Protein AF-A0A7C4D2Y9-F1 (afdb_monomer_lite)

Foldseek 3Di:
DDDDDDPVVVVVLVVVLCVPPNPDPCSSVVVVVVVVCVVVVD

pLDDT: mean 88.55, std 7.37, range [56.47, 95.44]

Sequence (42 aa):
MIITLTDDLEKKLREYVKEKYGNKKGALSIVVEEAIKKYLSY

Structure (mmCIF, N/CA/C/O backbone):
data_AF-A0A7C4D2Y9-F1
#
_entry.id   AF-A0A7C4D2Y9-F1
#
loop_
_atom_site.group_PDB
_atom_site.id
_atom_site.type_symbol
_atom_site.label_atom_id
_atom_site.label_alt_id
_atom_site.label_comp_id
_atom_site.label_asym_id
_atom_site.label_entity_id
_atom_site.label_seq_id
_atom_site.pdbx_PDB_ins_code
_atom_site.Cartn_x
_atom_site.Cartn_y
_atom_site.Cartn_z
_atom_site.occupancy
_atom_site.B_iso_or_equiv
_atom_site.auth_seq_id
_atom_site.auth_comp_id
_atom_site.auth_asym_id
_atom_site.auth_atom_id
_atom_site.pdbx_PDB_model_num
ATOM 1 N N . MET A 1 1 ? -1.289 -15.453 -5.768 1.00 64.50 1 MET A N 1
ATOM 2 C CA . MET A 1 1 ? -0.087 -14.913 -6.437 1.00 64.50 1 MET A CA 1
ATOM 3 C C . MET A 1 1 ? 0.759 -14.242 -5.374 1.00 64.50 1 MET A C 1
ATOM 5 O O . MET A 1 1 ? 0.191 -13.540 -4.550 1.00 64.50 1 MET A O 1
ATOM 9 N N . ILE A 1 2 ? 2.059 -14.518 -5.333 1.00 80.81 2 ILE A N 1
ATOM 10 C CA . ILE A 1 2 ? 2.976 -13.940 -4.345 1.00 80.81 2 ILE A CA 1
ATOM 11 C C . ILE A 1 2 ? 3.934 -13.045 -5.124 1.00 80.81 2 ILE A C 1
ATOM 13 O O . ILE A 1 2 ? 4.493 -13.487 -6.124 1.00 80.81 2 ILE A O 1
ATOM 17 N N . ILE A 1 3 ? 4.064 -11.791 -4.699 1.00 82.56 3 ILE A N 1
ATOM 18 C CA . ILE A 1 3 ? 4.969 -10.811 -5.300 1.00 82.56 3 ILE A CA 1
ATOM 19 C C . ILE A 1 3 ? 5.939 -10.407 -4.203 1.00 82.56 3 ILE A C 1
ATOM 21 O O . ILE A 1 3 ? 5.514 -9.985 -3.128 1.00 82.56 3 ILE A O 1
ATOM 25 N N . THR A 1 4 ? 7.227 -10.566 -4.470 1.00 89.12 4 THR A N 1
ATOM 26 C CA . THR A 1 4 ? 8.272 -10.215 -3.514 1.00 89.12 4 THR A CA 1
ATOM 27 C C . THR A 1 4 ? 8.692 -8.775 -3.753 1.00 89.12 4 THR A C 1
ATOM 29 O O . THR A 1 4 ? 9.045 -8.404 -4.873 1.00 89.12 4 THR A O 1
ATOM 32 N N . LEU A 1 5 ? 8.653 -7.967 -2.700 1.00 89.50 5 LEU A N 1
ATOM 33 C CA . LEU A 1 5 ? 9.154 -6.598 -2.702 1.00 89.50 5 LEU A CA 1
ATOM 34 C C . LEU A 1 5 ? 10.445 -6.544 -1.885 1.00 89.50 5 LEU A C 1
ATOM 36 O O . LEU A 1 5 ? 10.692 -7.395 -1.030 1.00 89.50 5 LEU A O 1
ATOM 40 N N . THR A 1 6 ? 11.273 -5.539 -2.143 1.00 95.44 6 THR A N 1
ATOM 41 C CA . THR A 1 6 ? 12.386 -5.229 -1.244 1.00 95.44 6 THR A CA 1
ATOM 42 C C . THR A 1 6 ? 11.843 -4.687 0.083 1.00 95.44 6 THR A C 1
ATOM 44 O O . THR A 1 6 ? 10.782 -4.062 0.113 1.00 95.44 6 THR A O 1
ATOM 47 N N . ASP A 1 7 ? 12.578 -4.898 1.179 1.00 93.44 7 ASP A N 1
ATOM 48 C CA . ASP A 1 7 ? 12.151 -4.501 2.534 1.00 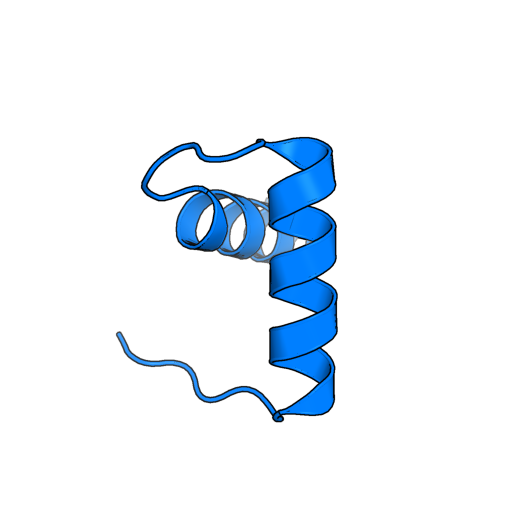93.44 7 ASP A CA 1
ATOM 49 C C . ASP A 1 7 ? 11.830 -2.996 2.642 1.00 93.44 7 ASP A C 1
ATOM 51 O O . ASP A 1 7 ? 10.815 -2.607 3.219 1.00 93.44 7 ASP A O 1
ATOM 55 N N . ASP A 1 8 ? 12.648 -2.146 2.007 1.00 94.94 8 ASP A N 1
ATOM 56 C CA . ASP A 1 8 ? 12.426 -0.692 1.942 1.00 94.94 8 ASP A CA 1
ATOM 57 C C . ASP A 1 8 ? 11.102 -0.341 1.247 1.00 94.94 8 ASP A C 1
ATOM 59 O O . ASP A 1 8 ? 10.330 0.490 1.733 1.00 94.94 8 ASP A O 1
ATOM 63 N N . LEU A 1 9 ? 10.813 -1.005 0.126 1.00 92.44 9 LEU A N 1
ATOM 64 C CA . LEU A 1 9 ? 9.608 -0.746 -0.649 1.00 92.44 9 LEU A CA 1
ATOM 65 C C . LEU A 1 9 ? 8.360 -1.242 0.091 1.00 92.44 9 LEU A C 1
ATOM 67 O O . LEU A 1 9 ? 7.344 -0.548 0.100 1.00 92.44 9 LEU A O 1
ATOM 71 N N . GLU A 1 10 ? 8.433 -2.406 0.744 1.00 91.44 10 GLU A N 1
ATOM 72 C CA . GLU A 1 10 ? 7.326 -2.918 1.555 1.00 91.44 10 GLU A CA 1
ATOM 73 C C . GLU A 1 10 ? 7.005 -1.969 2.716 1.00 91.44 10 GLU A C 1
ATOM 75 O O . GLU A 1 10 ? 5.832 -1.664 2.949 1.00 91.44 10 GLU A O 1
ATOM 80 N N . LYS A 1 11 ? 8.028 -1.459 3.416 1.00 93.19 11 LYS A N 1
ATOM 81 C CA . LYS A 1 11 ? 7.848 -0.486 4.504 1.00 93.19 11 LYS A CA 1
ATOM 82 C C . LYS A 1 11 ? 7.128 0.765 4.020 1.00 93.19 11 LYS A C 1
ATOM 84 O O . LYS A 1 11 ? 6.070 1.095 4.554 1.00 93.19 11 LYS A O 1
ATOM 89 N N . LYS A 1 12 ? 7.632 1.387 2.952 1.00 93.06 12 LYS A N 1
ATOM 90 C CA . LYS A 1 12 ? 7.019 2.586 2.359 1.00 93.06 12 LYS A CA 1
ATOM 91 C C . LYS A 1 12 ? 5.584 2.334 1.907 1.00 93.06 12 LYS A C 1
ATOM 93 O O . LYS A 1 12 ? 4.705 3.159 2.145 1.00 93.06 12 LYS A O 1
ATOM 98 N N . LEU A 1 13 ? 5.321 1.179 1.292 1.00 91.56 13 LEU A N 1
ATOM 99 C CA . LEU A 1 13 ? 3.979 0.806 0.853 1.00 91.56 13 LEU A CA 1
ATOM 100 C C . LEU A 1 13 ? 3.027 0.628 2.042 1.00 91.56 13 LEU A C 1
ATOM 102 O O . LEU A 1 13 ? 1.899 1.116 2.003 1.00 91.56 13 LEU A O 1
ATOM 106 N N . ARG A 1 14 ? 3.466 -0.050 3.107 1.00 89.75 14 ARG A N 1
ATOM 107 C CA . ARG A 1 14 ? 2.673 -0.242 4.329 1.00 89.75 14 ARG A CA 1
ATOM 108 C C . ARG A 1 14 ? 2.350 1.082 5.013 1.00 89.75 14 ARG A C 1
ATOM 110 O O . ARG A 1 14 ? 1.209 1.257 5.436 1.00 89.75 14 ARG A O 1
ATOM 117 N N . GLU A 1 15 ? 3.315 1.993 5.113 1.00 93.25 15 GLU A N 1
ATOM 118 C CA . GLU A 1 15 ? 3.095 3.329 5.677 1.00 93.25 15 GLU A CA 1
ATOM 119 C C . GLU A 1 15 ? 2.070 4.108 4.852 1.00 93.25 15 GLU A C 1
ATOM 121 O O . GLU A 1 15 ? 1.037 4.504 5.390 1.00 93.25 15 GLU A O 1
ATOM 126 N N . TYR A 1 16 ? 2.261 4.176 3.532 1.00 91.88 16 TYR A N 1
ATOM 127 C CA . TYR A 1 16 ? 1.316 4.829 2.625 1.00 91.88 16 TYR A CA 1
ATOM 128 C C . TYR A 1 16 ? -0.104 4.254 2.735 1.00 91.88 16 TYR A C 1
ATOM 130 O O . TYR A 1 16 ? -1.098 4.983 2.779 1.00 91.88 16 TYR A O 1
ATOM 138 N N . VAL A 1 17 ? -0.224 2.925 2.793 1.00 92.69 17 VAL A N 1
ATOM 139 C CA . VAL A 1 17 ? -1.518 2.246 2.934 1.00 92.69 17 VAL A CA 1
ATOM 140 C C . VAL A 1 17 ? -2.177 2.582 4.263 1.00 92.69 17 VAL A C 1
ATOM 142 O O . VAL A 1 17 ? -3.386 2.816 4.295 1.00 92.69 17 VAL A O 1
ATOM 145 N N . LYS A 1 18 ? -1.398 2.627 5.345 1.00 90.38 18 LYS A N 1
ATOM 146 C CA . LYS A 1 18 ? -1.891 2.969 6.677 1.00 90.38 18 LYS A CA 1
ATOM 147 C C . LYS A 1 18 ? -2.380 4.415 6.735 1.00 90.38 18 LYS A C 1
ATOM 149 O O . LYS A 1 18 ? -3.428 4.662 7.323 1.00 90.38 18 LYS A O 1
ATOM 154 N N . GLU A 1 19 ? -1.679 5.346 6.097 1.00 91.75 19 GLU A N 1
ATOM 155 C CA . GLU A 1 19 ? -2.100 6.750 6.015 1.00 91.75 19 GLU A CA 1
ATOM 156 C C . GLU A 1 19 ? -3.376 6.920 5.183 1.00 91.75 19 GLU A C 1
ATOM 158 O O . GLU A 1 19 ? -4.298 7.623 5.588 1.00 91.75 19 GLU A O 1
ATOM 163 N N . LYS A 1 20 ? -3.467 6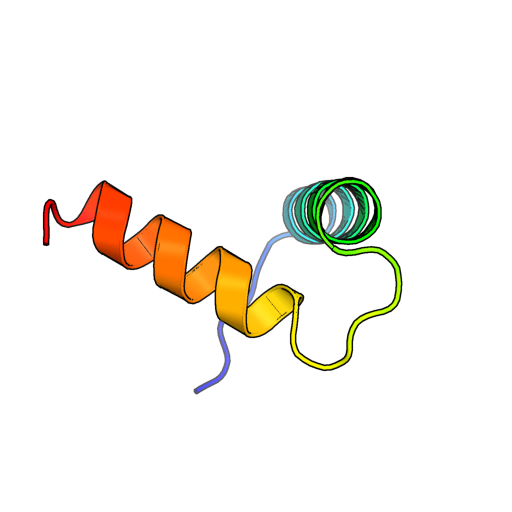.239 4.035 1.00 90.06 20 LYS A N 1
ATOM 164 C CA . LYS A 1 20 ? -4.580 6.412 3.091 1.00 90.06 20 LYS A CA 1
ATOM 165 C C . LYS A 1 20 ? -5.850 5.651 3.471 1.00 90.06 20 LYS A C 1
ATOM 167 O O . LYS A 1 20 ? -6.953 6.130 3.225 1.00 90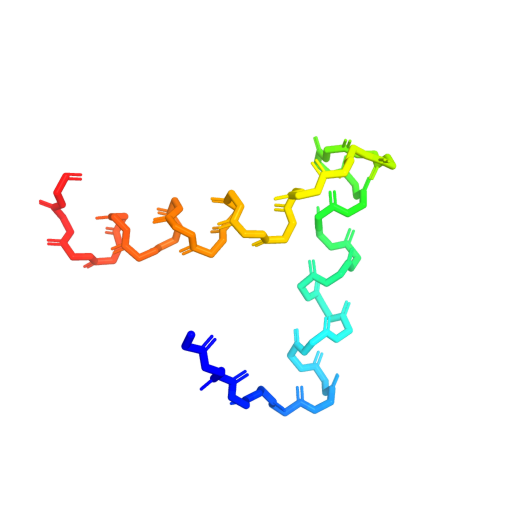.06 20 LYS A O 1
ATOM 172 N N . TYR A 1 21 ? -5.708 4.446 4.020 1.00 88.31 21 TYR A N 1
ATOM 173 C CA . TYR A 1 21 ? -6.821 3.522 4.266 1.00 88.31 21 TYR A CA 1
ATOM 174 C C . TYR A 1 21 ? -6.987 3.147 5.746 1.00 88.31 21 TYR A C 1
ATOM 176 O O . TYR A 1 21 ? -7.903 2.390 6.085 1.00 88.31 21 TYR A O 1
ATOM 184 N N . GLY A 1 22 ? -6.123 3.645 6.635 1.00 85.94 22 GLY A N 1
ATOM 185 C CA . GLY A 1 22 ? -6.133 3.288 8.050 1.00 85.94 22 GLY A CA 1
ATOM 186 C C . GLY A 1 22 ? -5.830 1.804 8.265 1.00 85.94 22 GLY A C 1
ATOM 187 O O . GLY A 1 22 ? -4.934 1.229 7.653 1.00 85.94 22 GLY A O 1
ATOM 188 N N . ASN A 1 23 ? -6.617 1.162 9.131 1.00 81.12 23 ASN A N 1
ATOM 189 C CA . ASN A 1 23 ? -6.464 -0.254 9.486 1.00 81.12 23 ASN A CA 1
ATOM 190 C C . ASN A 1 23 ? -7.398 -1.187 8.684 1.00 81.12 23 ASN A C 1
ATOM 192 O O . ASN A 1 23 ? -7.780 -2.263 9.151 1.00 81.12 23 ASN A O 1
ATOM 196 N N . LYS A 1 24 ? -7.827 -0.763 7.487 1.00 85.25 24 LYS A N 1
ATOM 197 C CA . LYS A 1 24 ? -8.775 -1.514 6.656 1.00 85.25 24 LYS A CA 1
ATOM 198 C C . LYS A 1 24 ? -8.150 -2.823 6.161 1.00 85.25 24 LYS A C 1
ATOM 200 O O . LYS A 1 24 ? -7.130 -2.827 5.469 1.00 85.25 24 LYS A O 1
ATOM 205 N N . LYS A 1 25 ? -8.791 -3.956 6.475 1.00 82.88 25 LYS A N 1
ATOM 206 C CA . LYS A 1 25 ? -8.386 -5.274 5.957 1.00 82.88 25 LYS A CA 1
ATOM 207 C C . LYS A 1 25 ? -8.387 -5.260 4.423 1.00 82.88 25 LYS A C 1
ATOM 209 O O . LYS A 1 25 ? -9.350 -4.810 3.811 1.00 82.88 25 LYS A O 1
ATOM 214 N N . GLY A 1 26 ? -7.303 -5.750 3.821 1.00 86.19 26 GLY A N 1
ATOM 215 C CA . GLY A 1 26 ? -7.143 -5.826 2.363 1.00 86.19 26 GLY A CA 1
ATOM 216 C C . GLY A 1 26 ? -6.660 -4.540 1.681 1.00 86.19 26 GLY A C 1
ATOM 217 O O . GLY A 1 26 ? -6.523 -4.528 0.462 1.00 86.19 26 GLY A O 1
ATOM 218 N N . ALA A 1 27 ? -6.352 -3.473 2.426 1.00 90.12 27 ALA A N 1
ATOM 219 C CA . ALA A 1 27 ? -5.917 -2.204 1.836 1.00 90.12 27 ALA A CA 1
ATOM 220 C C . ALA A 1 27 ? -4.618 -2.306 1.008 1.00 90.12 27 ALA A C 1
ATOM 222 O O . ALA A 1 27 ? -4.472 -1.602 0.011 1.00 90.12 27 ALA A O 1
ATOM 223 N N . LEU A 1 28 ? -3.718 -3.231 1.367 1.00 89.56 28 LEU A N 1
ATOM 224 C CA . LEU A 1 28 ? -2.523 -3.552 0.575 1.00 89.56 28 LEU A CA 1
ATOM 225 C C . LEU A 1 28 ? -2.882 -4.092 -0.818 1.00 89.56 28 LEU A C 1
ATOM 227 O O . LEU A 1 28 ? -2.328 -3.644 -1.814 1.00 89.56 28 LEU A O 1
ATOM 231 N N . SER A 1 29 ? -3.835 -5.021 -0.908 1.00 89.44 29 SER A N 1
ATOM 232 C CA . SER A 1 29 ? -4.261 -5.573 -2.199 1.00 89.44 29 SER A CA 1
ATOM 233 C C . SER A 1 29 ? -4.929 -4.510 -3.067 1.00 89.44 29 SER A C 1
ATOM 235 O O . SER A 1 29 ? -4.626 -4.419 -4.251 1.00 89.44 29 SER A O 1
ATOM 237 N N . ILE A 1 30 ? -5.768 -3.663 -2.462 1.00 90.94 30 ILE A N 1
ATOM 238 C CA . ILE A 1 30 ? -6.448 -2.567 -3.164 1.00 90.94 30 ILE A CA 1
ATOM 239 C C . ILE A 1 30 ? -5.425 -1.595 -3.757 1.00 90.94 30 ILE A C 1
ATOM 241 O O . ILE A 1 30 ? -5.510 -1.265 -4.933 1.00 90.94 30 ILE A O 1
ATOM 245 N N . VAL A 1 31 ? -4.438 -1.141 -2.975 1.00 92.12 31 VAL A N 1
ATOM 246 C CA . VAL A 1 31 ? -3.464 -0.162 -3.485 1.00 92.12 31 VAL A CA 1
ATOM 247 C C . VAL A 1 31 ? -2.605 -0.731 -4.611 1.00 92.12 31 VAL A C 1
ATOM 249 O O . VAL A 1 31 ? -2.295 -0.009 -5.555 1.00 92.12 31 VAL A O 1
ATOM 252 N N . VAL A 1 32 ? -2.231 -2.011 -4.523 1.00 90.88 32 VAL A N 1
ATOM 253 C CA . VAL A 1 32 ? -1.423 -2.671 -5.552 1.00 90.88 32 VAL A CA 1
ATOM 254 C C . VAL A 1 32 ? -2.233 -2.797 -6.836 1.00 90.88 32 VAL A C 1
ATOM 256 O O . VAL A 1 32 ? -1.724 -2.477 -7.905 1.00 90.88 32 VAL A O 1
ATOM 259 N N . GLU A 1 33 ? -3.502 -3.186 -6.737 1.00 90.94 33 GLU A N 1
ATOM 260 C CA . GLU A 1 33 ? -4.392 -3.274 -7.892 1.00 90.94 33 GLU A CA 1
ATOM 261 C C . GLU A 1 33 ? -4.583 -1.910 -8.574 1.00 90.94 33 GLU A C 1
ATOM 263 O O . GLU A 1 33 ? -4.425 -1.799 -9.788 1.00 90.94 33 GLU A O 1
ATOM 268 N N . GLU A 1 34 ? -4.836 -0.854 -7.799 1.00 91.44 34 GLU A N 1
ATOM 269 C CA . GLU A 1 34 ? -4.978 0.513 -8.315 1.00 91.44 34 GLU A CA 1
ATOM 270 C C . GLU A 1 34 ? -3.688 1.018 -8.979 1.00 91.44 34 GLU A C 1
ATOM 272 O O . GLU A 1 34 ? -3.729 1.656 -10.032 1.00 91.44 34 GLU A O 1
ATOM 277 N N . ALA A 1 35 ? -2.526 0.717 -8.390 1.00 90.62 35 ALA A N 1
ATOM 278 C CA . ALA A 1 35 ? -1.232 1.082 -8.960 1.00 90.62 35 ALA A CA 1
ATOM 279 C C . ALA A 1 35 ? -0.981 0.374 -10.298 1.00 90.62 35 ALA A C 1
ATOM 281 O O . ALA A 1 35 ? -0.506 1.008 -11.241 1.00 90.62 35 ALA A O 1
ATOM 282 N N . ILE A 1 36 ? -1.336 -0.911 -10.397 1.00 91.62 36 ILE A N 1
ATOM 283 C CA . ILE A 1 36 ? -1.215 -1.690 -11.633 1.00 91.62 36 ILE A CA 1
ATOM 284 C C . ILE A 1 36 ? -2.163 -1.147 -12.708 1.00 91.62 36 ILE A C 1
A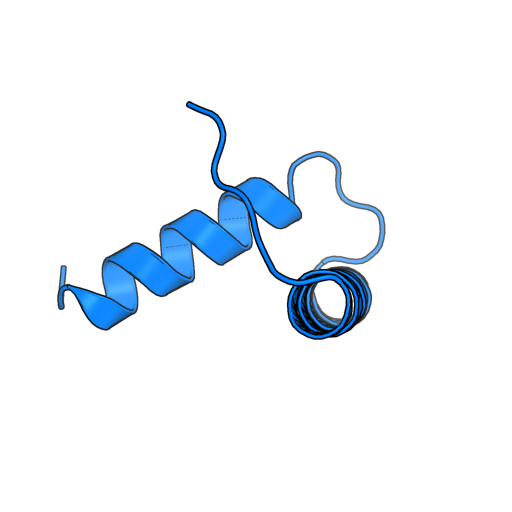TOM 286 O O . ILE A 1 36 ? -1.705 -0.900 -13.821 1.00 91.62 36 ILE A O 1
ATOM 290 N N . LYS A 1 37 ? -3.442 -0.893 -12.386 1.00 93.12 37 LYS A N 1
ATOM 291 C CA . LYS A 1 37 ? -4.406 -0.284 -13.327 1.00 93.12 37 LYS A CA 1
ATOM 292 C C . LYS A 1 37 ? -3.883 1.042 -13.876 1.00 93.12 37 LYS A C 1
ATOM 294 O O . LYS A 1 37 ? -3.815 1.231 -15.087 1.00 93.12 37 LYS A O 1
ATOM 299 N N . LYS A 1 38 ? -3.407 1.917 -12.982 1.00 93.44 38 LYS A N 1
ATOM 300 C CA . LYS A 1 38 ? -2.828 3.214 -13.351 1.00 93.44 38 LYS A CA 1
ATOM 301 C C . LYS A 1 38 ? -1.592 3.071 -14.2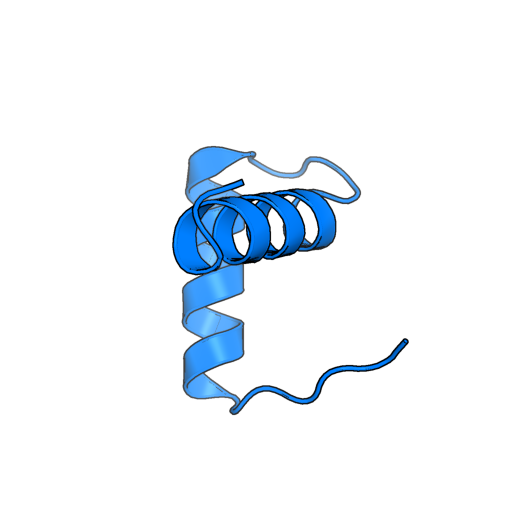39 1.00 93.44 38 LYS A C 1
ATOM 303 O O . LYS A 1 38 ? -1.451 3.816 -15.203 1.00 93.44 38 LYS A O 1
ATOM 308 N N . TYR A 1 39 ? -0.687 2.151 -13.908 1.00 93.25 39 TYR A N 1
ATOM 309 C CA . TYR A 1 39 ? 0.535 1.934 -14.684 1.00 93.25 39 TYR A CA 1
ATOM 310 C C . TYR A 1 39 ? 0.232 1.392 -16.085 1.00 93.25 39 TYR A C 1
ATOM 312 O O . TYR A 1 39 ? 0.830 1.835 -17.061 1.00 93.25 39 TYR A O 1
ATOM 320 N N . LEU A 1 40 ? -0.730 0.476 -16.189 1.00 93.50 40 LEU A N 1
ATOM 321 C CA . 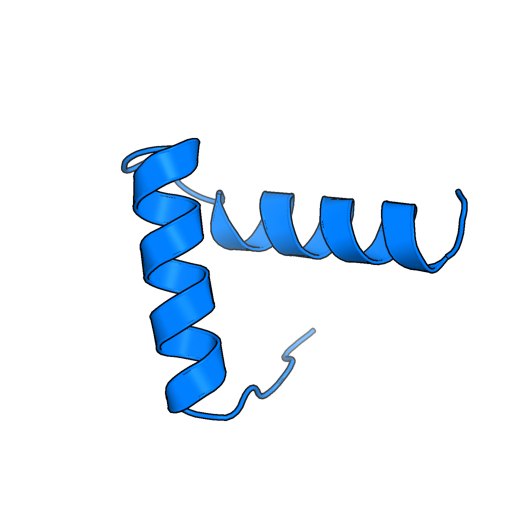LEU A 1 40 ? -1.133 -0.134 -17.453 1.00 93.50 40 LEU A CA 1
ATOM 322 C C . LEU A 1 40 ? -2.107 0.733 -18.272 1.00 93.50 40 LEU A C 1
ATOM 324 O O . LEU A 1 40 ? -2.490 0.317 -19.360 1.00 93.50 40 LEU A O 1
ATOM 328 N N . SER A 1 41 ? -2.472 1.932 -17.791 1.00 80.38 41 SER A N 1
ATOM 329 C CA . SER A 1 41 ? -3.474 2.818 -18.413 1.00 80.38 41 SER A CA 1
ATOM 330 C C . SER A 1 41 ? -4.788 2.098 -18.755 1.00 80.38 41 SER A C 1
ATOM 332 O O . SER A 1 41 ? -5.308 2.250 -19.860 1.00 80.38 41 SER A O 1
ATOM 334 N N . TYR A 1 42 ? -5.298 1.301 -17.810 1.00 56.47 42 TYR A N 1
ATOM 335 C CA . TYR A 1 42 ? -6.637 0.702 -17.868 1.00 56.47 42 TYR A CA 1
ATOM 336 C C . TYR A 1 42 ? -7.649 1.535 -17.079 1.00 56.47 42 TYR A C 1
ATOM 338 O O . TYR A 1 42 ? -7.259 2.070 -16.013 1.00 56.47 42 TYR A O 1
#

Radius of gyration: 10.75 Å; chains: 1; bounding box: 21×22×28 Å

Secondary structure (DSSP, 8-state):
------HHHHHHHHHHHHHHHTT-TTHHHHHHHHHHHHHTT-